Protein AF-A0A212K0A1-F1 (afdb_monomer_lite)

Structure (mmCIF, N/CA/C/O backbone):
data_AF-A0A212K0A1-F1
#
_entry.id   AF-A0A212K0A1-F1
#
loop_
_atom_site.group_PDB
_atom_site.id
_atom_site.type_symbol
_atom_site.label_atom_id
_atom_site.label_alt_id
_atom_site.label_comp_id
_atom_site.label_asym_id
_atom_site.label_entity_id
_atom_site.label_seq_id
_atom_site.pdbx_PDB_ins_code
_atom_site.Cartn_x
_atom_site.Cartn_y
_atom_site.Cartn_z
_atom_site.occupancy
_atom_site.B_iso_or_equiv
_atom_site.auth_seq_id
_atom_site.auth_comp_id
_atom_site.auth_asym_id
_atom_site.auth_atom_id
_atom_site.pdbx_PDB_model_num
ATOM 1 N N . MET A 1 1 ? 12.517 4.934 -12.241 1.00 74.31 1 MET A N 1
ATOM 2 C CA . MET A 1 1 ? 12.924 4.741 -13.660 1.00 74.31 1 MET A CA 1
ATOM 3 C C . MET A 1 1 ? 14.260 5.439 -13.912 1.00 74.31 1 MET A C 1
ATOM 5 O O . MET A 1 1 ? 14.647 6.240 -13.076 1.00 74.31 1 MET A O 1
ATOM 9 N N . CYS A 1 2 ? 14.974 5.136 -15.007 1.00 83.12 2 CYS A N 1
ATOM 10 C CA . CYS A 1 2 ? 16.339 5.645 -15.239 1.00 83.12 2 CYS A CA 1
ATOM 11 C C . CYS A 1 2 ? 16.440 7.054 -15.854 1.00 83.12 2 CYS A C 1
ATOM 13 O O . CYS A 1 2 ? 17.542 7.583 -15.903 1.00 83.12 2 CYS A O 1
ATOM 15 N N . GLY A 1 3 ? 15.339 7.644 -16.334 1.00 83.75 3 GLY A N 1
ATOM 16 C CA . GLY A 1 3 ? 15.313 9.015 -16.876 1.00 83.75 3 GLY A CA 1
ATOM 17 C C . GLY A 1 3 ? 15.913 9.202 -18.278 1.00 83.75 3 GLY A C 1
ATOM 18 O O . GLY A 1 3 ? 15.797 10.287 -18.827 1.00 83.75 3 GLY A O 1
ATOM 19 N N . LYS A 1 4 ? 16.507 8.154 -18.858 1.00 86.44 4 LYS A N 1
ATOM 20 C CA . LYS A 1 4 ? 17.079 8.134 -20.214 1.00 86.44 4 LYS A CA 1
ATOM 21 C C . L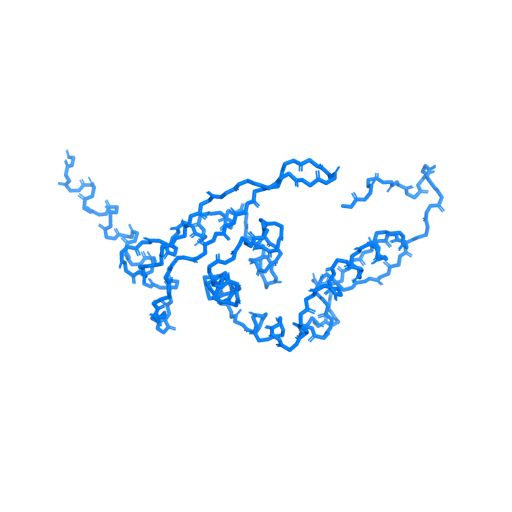YS A 1 4 ? 16.018 8.273 -21.309 1.00 86.44 4 LYS A C 1
ATOM 23 O O . LYS A 1 4 ? 14.913 7.744 -21.151 1.00 86.44 4 LYS A O 1
ATOM 28 N N . THR A 1 5 ? 16.370 8.903 -22.430 1.00 82.88 5 THR A N 1
ATOM 29 C CA . THR A 1 5 ? 15.462 9.148 -23.564 1.00 82.88 5 THR A CA 1
ATOM 30 C C . THR A 1 5 ? 15.892 8.379 -24.814 1.00 82.88 5 THR A C 1
ATOM 32 O O . THR A 1 5 ? 17.065 8.066 -25.002 1.00 82.88 5 THR A O 1
ATOM 35 N N . ILE A 1 6 ? 14.940 8.049 -25.697 1.00 85.75 6 ILE A N 1
ATOM 36 C CA . ILE A 1 6 ? 15.246 7.336 -26.955 1.00 85.75 6 ILE A CA 1
ATOM 37 C C . ILE A 1 6 ? 16.203 8.157 -27.828 1.00 85.75 6 ILE A C 1
ATOM 39 O O . ILE A 1 6 ? 17.104 7.587 -28.441 1.00 85.75 6 ILE A O 1
ATOM 43 N N . ALA A 1 7 ? 15.998 9.476 -27.869 1.00 82.69 7 ALA A N 1
ATOM 44 C CA . ALA A 1 7 ? 16.755 10.390 -28.715 1.00 82.69 7 ALA A CA 1
ATOM 45 C C . ALA A 1 7 ? 18.231 10.486 -28.305 1.00 82.69 7 ALA A C 1
ATOM 47 O O . ALA A 1 7 ? 19.095 10.541 -29.172 1.00 82.69 7 ALA A O 1
ATOM 48 N N . GLU A 1 8 ? 18.514 10.479 -27.003 1.00 77.06 8 GLU A N 1
ATOM 49 C CA . GLU A 1 8 ? 19.861 10.726 -26.475 1.00 77.06 8 GLU A CA 1
ATOM 50 C C . GLU A 1 8 ? 20.635 9.431 -26.215 1.00 77.06 8 GLU A C 1
ATOM 52 O O . GLU A 1 8 ? 21.851 9.388 -26.376 1.00 77.06 8 GLU A O 1
ATOM 57 N N . ASP A 1 9 ? 19.943 8.358 -25.821 1.00 79.50 9 ASP A N 1
ATOM 58 C CA . ASP A 1 9 ? 20.585 7.132 -25.341 1.00 79.50 9 ASP A CA 1
ATOM 59 C C . ASP A 1 9 ? 20.470 5.946 -26.312 1.00 79.50 9 ASP A C 1
ATOM 61 O O . ASP A 1 9 ? 20.899 4.840 -25.972 1.00 79.50 9 ASP A O 1
ATOM 65 N N . HIS A 1 10 ? 19.846 6.134 -27.484 1.00 84.38 10 HIS A N 1
ATOM 66 C CA . HIS A 1 10 ? 19.549 5.074 -28.464 1.00 84.38 10 HIS A CA 1
ATOM 67 C C . HIS A 1 10 ? 18.881 3.831 -27.837 1.00 84.38 10 HIS A C 1
ATOM 69 O O . HIS A 1 10 ? 19.080 2.689 -28.265 1.00 84.38 10 HIS A O 1
ATOM 75 N N . ILE A 1 11 ? 18.089 4.042 -26.781 1.00 86.56 11 ILE A N 1
ATOM 76 C CA . ILE A 1 11 ? 17.467 2.967 -26.006 1.00 86.56 11 ILE A CA 1
ATOM 77 C C . ILE A 1 11 ? 16.292 2.340 -26.754 1.00 86.56 11 ILE A C 1
ATOM 79 O O . ILE A 1 11 ? 15.412 3.024 -27.273 1.00 86.56 11 ILE A O 1
ATOM 83 N N . LYS A 1 12 ? 16.228 1.007 -26.727 1.00 86.56 12 LYS A N 1
ATOM 84 C CA . LYS A 1 12 ? 15.052 0.254 -27.174 1.00 86.56 12 LYS A CA 1
ATOM 85 C C . LYS A 1 12 ? 14.040 0.155 -26.036 1.00 86.56 12 LYS A C 1
ATOM 87 O O . LYS A 1 12 ? 14.387 -0.247 -24.919 1.00 86.56 12 LYS A O 1
ATOM 92 N N . LEU A 1 13 ? 12.794 0.521 -26.328 1.00 91.50 13 LEU A N 1
ATOM 93 C CA . LEU A 1 13 ? 11.668 0.310 -25.426 1.00 91.50 13 LEU A CA 1
ATOM 94 C C . LEU A 1 13 ? 11.040 -1.060 -25.670 1.00 91.50 13 LEU A C 1
ATOM 96 O O . LEU A 1 13 ? 11.033 -1.570 -26.788 1.00 91.50 13 LEU A O 1
ATOM 100 N N . GLN A 1 14 ? 10.486 -1.626 -24.610 1.0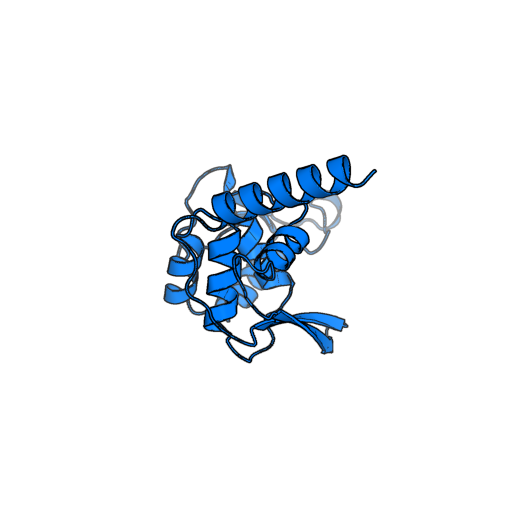0 92.44 14 GLN A N 1
ATOM 101 C CA . GLN A 1 14 ? 9.659 -2.821 -24.645 1.00 92.44 14 GLN A CA 1
ATOM 102 C C . GLN A 1 14 ? 8.381 -2.582 -23.850 1.00 92.44 14 GLN A C 1
ATOM 104 O O . GLN A 1 14 ? 8.345 -1.749 -22.939 1.00 92.44 14 GLN A O 1
ATOM 109 N N . ILE A 1 15 ? 7.343 -3.328 -24.209 1.00 94.06 15 ILE A N 1
ATOM 110 C CA . ILE A 1 15 ? 6.084 -3.352 -23.474 1.00 94.06 15 ILE A CA 1
ATOM 111 C C . ILE A 1 15 ? 6.276 -4.222 -22.232 1.00 94.06 15 ILE A C 1
ATOM 113 O O . ILE A 1 15 ? 6.855 -5.304 -22.313 1.00 94.06 15 ILE A O 1
ATOM 117 N N . ASP A 1 16 ? 5.789 -3.750 -21.092 1.00 94.25 16 ASP A N 1
ATOM 118 C CA . ASP A 1 16 ? 5.839 -4.475 -19.824 1.00 94.25 16 ASP A CA 1
ATOM 119 C C . ASP A 1 16 ? 4.583 -4.189 -18.975 1.00 94.25 16 ASP A C 1
ATOM 121 O O . ASP A 1 16 ? 3.890 -3.190 -19.193 1.00 94.25 16 ASP A O 1
ATOM 125 N N . HIS A 1 17 ? 4.265 -5.064 -18.018 1.00 93.94 17 HIS A N 1
ATOM 126 C CA . HIS A 1 17 ? 3.078 -4.953 -17.159 1.00 93.94 17 HIS A CA 1
ATOM 127 C C . HIS A 1 17 ? 3.408 -4.242 -15.855 1.00 93.94 17 HIS A C 1
ATOM 129 O O . HIS A 1 17 ? 4.129 -4.815 -15.049 1.00 93.94 17 HIS A O 1
ATOM 135 N N . LYS A 1 18 ? 2.869 -3.046 -15.585 1.00 91.12 18 LYS A N 1
ATOM 136 C CA . LYS A 1 18 ? 3.040 -2.277 -14.332 1.00 91.12 18 LYS A CA 1
ATOM 137 C C . LYS A 1 18 ? 2.879 -3.164 -13.094 1.00 91.12 18 LYS A C 1
ATOM 139 O O . LYS A 1 18 ? 3.799 -3.198 -12.280 1.00 91.12 18 LYS A O 1
ATOM 144 N N . ILE A 1 19 ? 1.780 -3.914 -13.020 1.00 92.19 19 ILE A N 1
ATOM 145 C CA . ILE A 1 19 ? 1.542 -4.987 -12.051 1.00 92.19 19 ILE A CA 1
ATOM 146 C C . ILE A 1 19 ? 1.931 -6.322 -12.689 1.00 92.19 19 ILE A C 1
ATOM 148 O O . ILE A 1 19 ? 1.384 -6.656 -13.746 1.00 92.19 19 ILE A O 1
ATOM 152 N N . PRO A 1 20 ? 2.819 -7.103 -12.055 1.00 93.31 20 PRO A N 1
ATOM 153 C CA . PRO A 1 20 ? 3.173 -8.438 -12.519 1.00 93.31 20 PRO A CA 1
ATOM 154 C C . PRO A 1 20 ? 1.951 -9.348 -12.742 1.00 93.31 20 PRO A C 1
ATOM 156 O O . PRO A 1 20 ? 0.985 -9.326 -11.978 1.00 93.31 20 PRO A O 1
ATOM 159 N N . ARG A 1 21 ? 1.988 -10.180 -13.791 1.00 93.25 21 ARG A N 1
ATOM 160 C CA . ARG A 1 21 ? 0.871 -11.084 -14.144 1.00 93.25 21 ARG A CA 1
ATOM 161 C C . ARG A 1 21 ? 0.580 -12.128 -13.064 1.00 93.25 21 ARG A C 1
ATOM 163 O O . ARG A 1 21 ? -0.577 -12.415 -12.786 1.00 93.25 21 ARG A O 1
ATOM 170 N N . ASN A 1 22 ? 1.626 -12.666 -12.444 1.00 92.00 22 ASN A N 1
ATOM 171 C CA . ASN A 1 22 ? 1.543 -13.569 -11.290 1.00 92.00 22 ASN A CA 1
ATOM 172 C C . ASN A 1 22 ? 0.849 -12.914 -10.080 1.00 92.00 22 ASN A C 1
ATOM 174 O O . ASN A 1 22 ? 0.225 -13.611 -9.289 1.00 92.00 22 ASN A O 1
ATOM 178 N N . TRP A 1 23 ? 0.847 -11.583 -9.980 1.00 93.31 23 TRP A N 1
ATOM 179 C CA . TRP A 1 23 ? 0.119 -10.841 -8.942 1.00 93.31 23 TRP A CA 1
ATOM 180 C C . TRP A 1 23 ? -1.288 -10.409 -9.392 1.00 93.31 23 TRP A C 1
ATOM 182 O O . TRP A 1 23 ? -1.882 -9.514 -8.799 1.00 93.31 23 TRP A O 1
ATOM 192 N N . GLY A 1 24 ? -1.816 -11.004 -10.468 1.00 90.94 24 GLY A N 1
ATOM 193 C CA . GLY A 1 24 ? -3.149 -10.702 -10.997 1.00 90.94 24 GLY A CA 1
ATOM 194 C C . GLY A 1 24 ? -3.195 -9.527 -11.980 1.00 90.94 24 GLY A C 1
ATOM 195 O O . GLY A 1 24 ? -4.280 -9.084 -12.352 1.00 90.94 24 GLY A O 1
ATOM 196 N N . GLY A 1 25 ? -2.044 -9.014 -12.427 1.00 90.75 25 GLY A N 1
ATOM 197 C CA . GLY A 1 25 ? -1.985 -7.963 -13.442 1.00 90.75 25 GLY A CA 1
ATOM 198 C C . GLY A 1 25 ? -2.512 -8.428 -14.805 1.00 90.75 25 GLY A C 1
ATOM 199 O O . GLY A 1 25 ? -1.954 -9.338 -15.418 1.00 90.75 25 GLY A O 1
ATOM 200 N N . LEU A 1 26 ? -3.556 -7.769 -15.315 1.00 92.44 26 LEU A N 1
ATOM 201 C CA . LEU A 1 26 ? -4.163 -8.075 -16.616 1.00 92.44 26 LEU A CA 1
ATOM 202 C C . LEU A 1 26 ? -3.363 -7.479 -17.786 1.00 92.44 26 LEU A C 1
ATOM 204 O O . LEU A 1 26 ? -2.649 -6.485 -17.636 1.00 92.44 26 LEU A O 1
ATOM 208 N N . THR A 1 27 ? -3.490 -8.072 -18.976 1.00 94.12 27 THR A N 1
ATOM 209 C CA . THR A 1 27 ? -2.904 -7.534 -20.218 1.00 94.12 27 THR A CA 1
ATOM 210 C C . THR A 1 27 ? -3.852 -6.504 -20.833 1.00 94.12 27 THR A C 1
ATOM 212 O O . THR A 1 27 ? -4.563 -6.784 -21.792 1.00 94.12 27 THR A O 1
ATOM 215 N N . GLU A 1 28 ? -3.868 -5.307 -20.254 1.00 93.81 28 GLU A N 1
ATOM 216 C CA . GLU A 1 28 ? -4.719 -4.183 -20.659 1.00 93.81 28 GLU A CA 1
ATOM 217 C C . GLU A 1 28 ? -3.932 -2.869 -20.665 1.00 93.81 28 GLU A C 1
ATOM 219 O O . GLU A 1 28 ? -2.954 -2.717 -19.933 1.00 93.81 28 GLU A O 1
ATOM 224 N N . LEU A 1 29 ? -4.351 -1.896 -21.480 1.00 91.62 29 LEU A N 1
ATOM 225 C CA . LEU A 1 29 ? -3.587 -0.662 -21.713 1.00 91.62 29 LEU A CA 1
ATOM 226 C C . LEU A 1 29 ? -3.275 0.116 -20.418 1.00 91.62 29 LEU A C 1
ATOM 228 O O . LEU A 1 29 ? -2.194 0.682 -20.279 1.00 91.62 29 LEU A O 1
ATOM 232 N N . SER A 1 30 ? -4.189 0.100 -19.447 1.00 89.81 30 SER A N 1
ATOM 233 C CA . SER A 1 30 ? -4.023 0.667 -18.098 1.00 89.81 30 SER A CA 1
ATOM 234 C C . SER A 1 30 ? -2.857 0.045 -17.328 1.00 89.81 30 SER A C 1
ATOM 236 O O . SER A 1 30 ? -2.130 0.769 -16.640 1.00 89.81 30 SER A O 1
ATOM 238 N N . ASN A 1 31 ? -2.644 -1.264 -17.468 1.00 92.50 31 ASN A N 1
ATOM 239 C CA . ASN A 1 31 ? -1.578 -2.012 -16.807 1.00 92.50 31 ASN A CA 1
ATOM 240 C C . ASN A 1 31 ? -0.313 -2.149 -17.671 1.00 92.50 31 ASN A C 1
ATOM 242 O O . ASN A 1 31 ? 0.709 -2.609 -17.179 1.00 92.50 31 ASN A O 1
ATOM 246 N N . LEU A 1 32 ? -0.326 -1.732 -18.936 1.00 93.94 32 LEU A N 1
ATOM 247 C CA . LEU A 1 32 ? 0.860 -1.755 -19.790 1.00 93.94 32 LEU A CA 1
ATOM 248 C C . LEU A 1 32 ? 1.614 -0.419 -19.752 1.00 93.94 32 LEU A C 1
ATOM 250 O O . LEU A 1 32 ? 1.045 0.660 -19.570 1.00 93.94 32 LEU A O 1
ATOM 254 N N . TRP A 1 33 ? 2.930 -0.490 -19.919 1.00 92.62 33 TRP A N 1
ATOM 255 C CA . TRP A 1 33 ? 3.793 0.670 -20.142 1.00 92.62 33 TRP A CA 1
ATOM 256 C C . TRP A 1 33 ? 4.927 0.335 -21.115 1.00 92.62 33 TRP A C 1
ATOM 258 O O . TRP A 1 33 ? 5.234 -0.833 -21.349 1.00 92.62 33 TRP A O 1
ATOM 268 N N . ALA A 1 34 ? 5.552 1.364 -21.685 1.00 92.62 34 ALA A N 1
ATOM 269 C CA . ALA A 1 34 ? 6.754 1.221 -22.496 1.00 92.62 34 ALA A CA 1
ATOM 270 C C . ALA A 1 34 ? 7.971 1.639 -21.661 1.00 92.62 34 ALA A C 1
ATOM 272 O O . ALA A 1 34 ? 8.069 2.792 -21.241 1.00 92.62 34 ALA A O 1
ATOM 273 N N . ILE A 1 35 ? 8.887 0.707 -21.398 1.00 92.62 35 ILE A N 1
ATOM 274 C CA . ILE A 1 35 ? 10.090 0.947 -20.586 1.00 92.62 35 ILE A CA 1
ATOM 275 C C . ILE A 1 35 ? 11.330 0.353 -21.255 1.00 92.62 35 ILE A C 1
ATOM 277 O O . ILE A 1 35 ? 11.230 -0.562 -22.066 1.00 92.62 35 ILE A O 1
ATOM 281 N N . CYS A 1 36 ? 12.523 0.852 -20.925 1.00 92.62 36 CYS A N 1
ATOM 282 C CA . CYS A 1 36 ? 13.762 0.296 -21.471 1.00 92.62 36 CYS A CA 1
ATOM 283 C C . CYS A 1 36 ? 14.130 -1.052 -20.823 1.00 92.62 36 CYS A C 1
ATOM 285 O O . CYS A 1 36 ? 13.698 -1.372 -19.709 1.00 92.62 36 CYS A O 1
ATOM 287 N N . GLN A 1 37 ? 14.992 -1.825 -21.491 1.00 90.75 37 GLN A N 1
ATOM 288 C CA . GLN A 1 37 ? 15.409 -3.154 -21.026 1.00 90.75 37 GLN A CA 1
ATOM 289 C C . GLN A 1 37 ? 16.003 -3.153 -19.613 1.00 90.75 37 GLN A C 1
ATOM 291 O O . GLN A 1 37 ? 15.640 -3.990 -18.787 1.00 90.75 37 GLN A O 1
ATOM 296 N N . ARG A 1 38 ? 16.851 -2.166 -19.306 1.00 90.38 38 ARG A N 1
ATOM 297 C CA . ARG A 1 38 ? 17.469 -2.011 -17.983 1.00 90.38 38 ARG A CA 1
ATOM 298 C C . ARG A 1 38 ? 16.438 -1.757 -16.883 1.00 90.38 38 ARG A C 1
ATOM 300 O O . ARG A 1 38 ? 16.536 -2.344 -15.811 1.00 90.38 38 ARG A O 1
ATOM 307 N N . CYS A 1 39 ? 15.460 -0.883 -17.132 1.00 90.88 39 CYS A N 1
ATOM 308 C CA . CYS A 1 39 ? 14.406 -0.607 -16.156 1.00 90.88 39 CYS A CA 1
ATOM 309 C C . CYS A 1 39 ? 13.506 -1.819 -15.929 1.00 90.88 39 CYS A C 1
ATOM 311 O O . CYS A 1 39 ? 13.125 -2.061 -14.788 1.00 90.88 39 CYS A O 1
ATOM 313 N N . ASN A 1 40 ? 13.209 -2.589 -16.979 1.00 91.06 40 ASN A N 1
ATOM 314 C CA . ASN A 1 40 ? 12.433 -3.816 -16.826 1.00 91.06 40 ASN A CA 1
ATOM 315 C C . ASN A 1 40 ? 13.184 -4.862 -15.994 1.00 91.06 40 ASN A C 1
ATOM 317 O O . ASN A 1 40 ? 12.622 -5.420 -15.061 1.00 91.06 40 ASN A O 1
ATOM 321 N N . GLY A 1 41 ? 14.477 -5.067 -16.274 1.00 89.69 41 GLY A N 1
ATOM 322 C CA . GLY A 1 41 ? 15.323 -5.964 -15.482 1.00 89.69 41 GLY A CA 1
ATOM 323 C C . GLY A 1 41 ? 15.321 -5.585 -14.002 1.00 89.69 41 GLY A C 1
ATOM 324 O O . GLY A 1 41 ? 14.943 -6.393 -13.165 1.00 89.69 41 GLY A O 1
ATOM 325 N N . GLY A 1 42 ? 15.604 -4.316 -13.687 1.00 89.50 42 GLY A N 1
ATOM 326 C CA . GLY A 1 42 ? 15.603 -3.851 -12.296 1.00 89.50 42 GLY A CA 1
ATOM 327 C C . GLY A 1 42 ? 14.239 -3.950 -11.604 1.00 89.50 42 GLY A C 1
ATOM 328 O O . GLY A 1 42 ? 14.180 -4.182 -10.400 1.00 89.50 42 GLY A O 1
ATOM 329 N N . LYS A 1 43 ? 13.136 -3.803 -12.346 1.00 89.38 43 LYS A N 1
ATOM 330 C CA . LYS A 1 43 ? 11.787 -4.023 -11.817 1.00 89.38 43 LYS A CA 1
ATOM 331 C C . LYS A 1 43 ? 11.529 -5.495 -11.509 1.00 89.38 43 LYS A C 1
ATOM 333 O O . LYS A 1 43 ? 10.994 -5.803 -10.449 1.00 89.38 43 LYS A O 1
ATOM 338 N N . ARG A 1 44 ? 11.900 -6.393 -12.421 1.00 87.81 44 ARG A N 1
ATOM 339 C CA . ARG A 1 44 ? 11.783 -7.838 -12.212 1.00 87.81 44 ARG A CA 1
ATOM 340 C C . ARG A 1 44 ? 12.582 -8.273 -10.987 1.00 87.81 44 ARG A C 1
ATOM 342 O O . ARG A 1 44 ? 12.046 -8.994 -10.157 1.00 87.81 44 ARG A O 1
ATOM 349 N N . ASP A 1 45 ? 13.815 -7.791 -10.855 1.00 89.50 45 ASP A N 1
ATOM 350 C CA . ASP A 1 45 ? 14.686 -8.133 -9.728 1.00 89.50 45 ASP A CA 1
ATOM 351 C C . ASP A 1 45 ? 14.113 -7.610 -8.400 1.00 89.50 45 ASP A C 1
ATOM 353 O O . ASP A 1 45 ? 14.170 -8.307 -7.393 1.00 89.50 45 ASP A O 1
ATOM 357 N N . TYR A 1 46 ? 13.500 -6.417 -8.401 1.00 86.38 46 TYR A N 1
ATOM 358 C CA . TYR A 1 46 ? 12.780 -5.894 -7.237 1.00 86.38 46 TYR A CA 1
ATOM 359 C C . TYR A 1 46 ? 11.577 -6.764 -6.859 1.00 86.38 46 TYR A C 1
ATOM 361 O O . TYR A 1 46 ? 11.390 -7.062 -5.687 1.00 86.38 46 TYR A O 1
ATOM 369 N N . PHE A 1 47 ? 10.759 -7.194 -7.823 1.00 86.75 47 PHE A N 1
ATOM 370 C CA . PHE A 1 47 ? 9.578 -7.998 -7.501 1.00 86.75 47 PHE A CA 1
ATOM 371 C C . PHE A 1 47 ? 9.890 -9.452 -7.147 1.00 86.75 47 PHE A C 1
ATOM 373 O O . PHE A 1 47 ? 9.150 -10.047 -6.371 1.00 86.75 47 PHE A O 1
ATOM 380 N N . ALA A 1 48 ? 11.012 -9.993 -7.625 1.00 87.31 48 ALA A N 1
ATOM 381 C CA . ALA A 1 48 ? 11.475 -11.336 -7.282 1.00 87.31 48 ALA A CA 1
ATOM 382 C C . ALA A 1 48 ? 11.791 -11.520 -5.785 1.00 87.31 48 ALA A C 1
ATOM 384 O O . ALA A 1 48 ? 11.961 -12.650 -5.336 1.00 87.31 48 ALA A O 1
ATOM 385 N N . THR A 1 49 ? 11.878 -10.437 -5.000 1.00 86.44 49 THR A N 1
ATOM 386 C CA . THR A 1 49 ? 12.094 -10.520 -3.548 1.00 86.44 49 THR A CA 1
ATOM 387 C C . THR A 1 49 ? 10.816 -10.760 -2.743 1.00 86.44 49 THR A C 1
ATOM 389 O O . THR A 1 49 ? 10.897 -10.847 -1.519 1.00 86.44 49 THR A O 1
ATOM 392 N N . PHE A 1 50 ? 9.644 -10.822 -3.382 1.00 87.12 50 PHE A N 1
ATOM 393 C CA . PHE A 1 50 ? 8.359 -11.043 -2.714 1.00 87.12 50 PHE A CA 1
ATOM 394 C C . PHE A 1 50 ? 7.751 -12.394 -3.093 1.00 87.12 50 PHE A C 1
ATOM 396 O O . PHE A 1 50 ? 8.017 -12.928 -4.166 1.00 87.12 50 PHE A O 1
ATOM 403 N N . ASP A 1 51 ? 6.904 -12.927 -2.211 1.00 91.19 51 ASP A N 1
ATOM 404 C CA . ASP A 1 51 ? 6.134 -14.138 -2.489 1.00 91.19 51 ASP A CA 1
ATOM 405 C C . ASP A 1 51 ? 4.940 -13.824 -3.403 1.00 91.19 51 ASP A C 1
ATOM 407 O O . ASP A 1 51 ? 4.087 -12.995 -3.076 1.00 91.19 51 ASP A O 1
ATOM 411 N N . ASP A 1 52 ? 4.880 -14.495 -4.552 1.00 92.19 52 ASP A N 1
ATOM 412 C CA . ASP A 1 52 ? 3.857 -14.249 -5.570 1.00 92.19 52 ASP A CA 1
ATOM 413 C C . ASP A 1 52 ? 2.440 -14.570 -5.101 1.00 92.19 52 ASP A C 1
ATOM 415 O O . ASP A 1 52 ? 1.507 -13.852 -5.461 1.00 92.19 52 ASP A O 1
ATOM 419 N N . THR A 1 53 ? 2.270 -15.626 -4.304 1.00 92.81 53 THR A N 1
ATOM 420 C CA . THR A 1 53 ? 0.957 -16.057 -3.806 1.00 92.81 53 THR A CA 1
ATOM 421 C C . THR A 1 53 ? 0.410 -15.003 -2.858 1.00 92.81 53 THR A C 1
ATOM 423 O O . THR A 1 53 ? -0.705 -14.512 -3.026 1.00 92.81 53 THR A O 1
ATOM 426 N N . VAL A 1 54 ? 1.249 -14.574 -1.919 1.00 92.38 54 VAL A N 1
ATOM 427 C CA . VAL A 1 54 ? 0.919 -13.534 -0.946 1.00 92.38 54 VAL A CA 1
ATOM 428 C C . VAL A 1 54 ? 0.598 -12.212 -1.643 1.00 92.38 54 VAL A C 1
ATOM 430 O O . VAL A 1 54 ? -0.380 -11.541 -1.306 1.00 92.38 54 VAL A O 1
ATOM 433 N N . MET A 1 55 ? 1.395 -11.819 -2.637 1.00 93.50 55 MET A N 1
ATOM 434 C CA . MET A 1 55 ? 1.154 -10.570 -3.353 1.00 93.50 55 MET A CA 1
ATOM 435 C C . MET A 1 55 ? -0.082 -10.640 -4.251 1.00 93.50 55 MET A C 1
ATOM 437 O O . MET A 1 55 ? -0.791 -9.642 -4.358 1.00 93.50 55 MET A O 1
ATOM 441 N N . ASN A 1 56 ? -0.398 -11.796 -4.839 1.00 94.62 56 ASN A N 1
ATOM 442 C CA . ASN A 1 56 ? -1.650 -12.010 -5.565 1.00 94.62 56 ASN A CA 1
ATOM 443 C C . ASN A 1 56 ? -2.872 -11.770 -4.662 1.00 94.62 56 ASN A C 1
ATOM 445 O O . ASN A 1 56 ? -3.766 -11.006 -5.031 1.00 94.62 56 ASN A O 1
ATOM 449 N N . GLU A 1 57 ? -2.866 -12.330 -3.449 1.00 94.44 57 GLU A N 1
ATOM 450 C CA . GLU A 1 57 ? -3.929 -12.123 -2.456 1.00 94.44 57 GLU A CA 1
ATOM 451 C C . GLU A 1 57 ? -4.069 -10.647 -2.067 1.00 94.44 57 GLU A C 1
ATOM 453 O O . GLU A 1 57 ? -5.173 -10.100 -2.051 1.00 94.44 57 GLU A O 1
ATOM 458 N N . VAL A 1 58 ? -2.948 -9.961 -1.813 1.00 95.50 58 VAL A N 1
ATOM 459 C CA . VAL A 1 58 ? -2.957 -8.523 -1.514 1.00 95.50 58 VAL A CA 1
ATOM 460 C C . VAL A 1 58 ? -3.548 -7.727 -2.676 1.00 95.50 58 VAL A C 1
ATOM 462 O O . VAL A 1 58 ? -4.369 -6.841 -2.454 1.00 95.50 58 VAL A O 1
ATOM 465 N N . MET A 1 59 ? -3.160 -8.017 -3.917 1.00 94.88 59 MET A N 1
ATOM 466 C CA . MET A 1 59 ? -3.645 -7.275 -5.085 1.00 94.88 59 MET A CA 1
ATOM 467 C C . MET A 1 59 ? -5.128 -7.513 -5.376 1.00 94.88 59 MET A C 1
ATOM 469 O O . MET A 1 59 ? -5.769 -6.654 -5.991 1.00 94.88 59 MET A O 1
ATOM 473 N N . ALA A 1 60 ? -5.697 -8.624 -4.903 1.00 94.62 60 ALA A N 1
ATOM 474 C CA . ALA A 1 60 ? -7.109 -8.935 -5.077 1.00 94.62 60 ALA A CA 1
ATOM 475 C C . ALA A 1 60 ? -8.030 -7.946 -4.341 1.00 94.62 60 ALA A C 1
ATOM 477 O O . ALA A 1 60 ? -9.099 -7.624 -4.867 1.00 94.62 60 ALA A O 1
ATOM 478 N N . TYR A 1 61 ? -7.612 -7.382 -3.199 1.00 94.75 61 TYR A N 1
ATOM 479 C CA . TYR A 1 61 ? -8.432 -6.423 -2.451 1.00 94.75 61 TYR A CA 1
ATOM 480 C C . TYR A 1 61 ? -8.731 -5.151 -3.258 1.00 94.75 61 TYR A C 1
ATOM 482 O O . TYR A 1 61 ? -7.831 -4.479 -3.774 1.00 94.75 61 TYR A O 1
ATOM 490 N N . ASP A 1 62 ? -10.007 -4.763 -3.318 1.00 91.81 62 ASP A N 1
ATOM 491 C CA . ASP A 1 62 ? -10.446 -3.536 -3.993 1.00 91.81 62 ASP A CA 1
ATOM 492 C C . ASP A 1 62 ? -10.095 -2.276 -3.205 1.00 91.81 62 ASP A C 1
ATOM 494 O O . ASP A 1 62 ? -9.659 -1.267 -3.779 1.00 91.81 62 ASP A O 1
ATOM 498 N N . SER A 1 63 ? -10.221 -2.320 -1.877 1.00 94.25 63 SER A N 1
ATOM 499 C CA . SER A 1 63 ? -9.900 -1.173 -1.042 1.00 94.25 63 SER A CA 1
ATOM 500 C C . SER A 1 63 ? -8.394 -0.957 -0.931 1.00 94.25 63 SER A C 1
ATOM 502 O O . SER A 1 63 ? -7.640 -1.846 -0.543 1.00 94.25 63 SER A O 1
ATOM 504 N N . VAL A 1 64 ? -7.958 0.287 -1.149 1.00 96.00 64 VAL A N 1
ATOM 505 C CA . VAL A 1 64 ? -6.592 0.719 -0.812 1.00 96.00 64 VAL A CA 1
ATOM 506 C C . VAL A 1 64 ? -6.259 0.476 0.668 1.00 96.00 64 VAL A C 1
ATOM 508 O O . VAL A 1 64 ? -5.128 0.126 0.989 1.00 96.00 64 VAL A O 1
ATOM 511 N N . HIS A 1 65 ? -7.241 0.618 1.565 1.00 97.38 65 HIS A N 1
ATOM 512 C CA . HIS A 1 65 ? -7.053 0.401 2.999 1.00 97.38 65 HIS A CA 1
ATOM 513 C C . HIS A 1 65 ? -6.765 -1.064 3.308 1.00 97.38 65 HIS A C 1
ATOM 515 O O . HIS A 1 65 ? -5.854 -1.348 4.080 1.00 97.38 65 HIS A O 1
ATOM 521 N N . GLU A 1 66 ? -7.499 -1.978 2.674 1.00 97.50 66 GLU A N 1
ATOM 522 C CA . GLU A 1 66 ? -7.274 -3.415 2.818 1.00 97.50 66 GLU A CA 1
ATOM 523 C C . GLU A 1 66 ? -5.911 -3.805 2.245 1.00 97.50 66 GLU A C 1
ATOM 525 O O . GLU A 1 66 ? -5.119 -4.414 2.958 1.00 97.50 66 GLU A O 1
ATOM 530 N N . ARG A 1 67 ? -5.564 -3.351 1.030 1.00 97.25 67 ARG A N 1
ATOM 531 C CA . ARG A 1 67 ? -4.238 -3.617 0.440 1.00 97.25 67 ARG A CA 1
ATOM 532 C C . ARG A 1 67 ? -3.102 -3.181 1.360 1.00 97.25 67 ARG A C 1
ATOM 534 O O . ARG A 1 67 ? -2.205 -3.970 1.649 1.00 97.25 67 ARG A O 1
ATOM 541 N N . LEU A 1 68 ? -3.151 -1.947 1.863 1.00 97.94 68 LEU A N 1
ATOM 542 C CA . LEU A 1 68 ? -2.136 -1.414 2.775 1.00 97.94 68 LEU A CA 1
ATOM 543 C C . LEU A 1 68 ? -2.083 -2.187 4.101 1.00 97.94 68 LEU A C 1
ATOM 545 O O . LEU A 1 68 ? -0.999 -2.547 4.559 1.00 97.94 68 LEU A O 1
ATOM 549 N N . ALA A 1 69 ? -3.235 -2.455 4.718 1.00 98.12 69 ALA A N 1
ATOM 550 C CA . ALA A 1 69 ? -3.311 -3.147 6.000 1.00 98.12 69 ALA A CA 1
ATOM 551 C C . ALA A 1 69 ? -2.829 -4.602 5.905 1.00 98.12 69 ALA A C 1
ATOM 553 O O . ALA A 1 69 ? -2.053 -5.037 6.753 1.00 98.12 69 ALA A O 1
ATOM 554 N N . HIS A 1 70 ? -3.229 -5.335 4.864 1.00 97.75 70 HIS A N 1
ATOM 555 C CA . HIS A 1 70 ? -2.798 -6.715 4.652 1.00 97.75 70 HIS A CA 1
ATOM 556 C C . HIS A 1 70 ? -1.312 -6.796 4.283 1.00 97.75 70 HIS A C 1
ATOM 558 O O . HIS A 1 70 ? -0.606 -7.622 4.856 1.00 97.75 70 HIS A O 1
ATOM 564 N N . THR A 1 71 ? -0.796 -5.872 3.460 1.00 97.50 71 THR A N 1
ATOM 565 C CA . THR A 1 71 ? 0.656 -5.764 3.192 1.00 97.50 71 THR A CA 1
ATOM 566 C C . THR A 1 71 ? 1.451 -5.598 4.488 1.00 97.50 71 THR A C 1
ATOM 568 O O . THR A 1 71 ? 2.464 -6.262 4.704 1.00 97.50 71 THR A O 1
ATOM 571 N N . LEU A 1 72 ? 0.974 -4.738 5.388 1.00 97.88 72 LEU A N 1
ATOM 572 C CA . LEU A 1 72 ? 1.584 -4.520 6.698 1.00 97.88 72 LEU A CA 1
ATOM 573 C C . LEU A 1 72 ? 1.434 -5.716 7.647 1.00 97.88 72 LEU A C 1
ATOM 575 O O . LEU A 1 72 ? 2.329 -5.963 8.453 1.00 97.88 72 LEU A O 1
ATOM 579 N N . ARG A 1 73 ? 0.322 -6.455 7.567 1.00 97.50 73 ARG A N 1
ATOM 580 C CA . ARG A 1 73 ? 0.075 -7.669 8.360 1.00 97.50 73 ARG A CA 1
ATOM 581 C C . ARG A 1 73 ? 1.052 -8.784 8.009 1.00 97.50 73 ARG A C 1
ATOM 583 O O . ARG A 1 73 ? 1.553 -9.438 8.916 1.00 97.50 73 ARG A O 1
ATOM 590 N N . ILE A 1 74 ? 1.342 -8.971 6.723 1.00 95.00 74 ILE A N 1
ATOM 591 C CA . ILE A 1 74 ? 2.342 -9.941 6.245 1.00 95.00 74 ILE A CA 1
ATOM 592 C C . ILE A 1 74 ? 3.713 -9.658 6.877 1.00 95.00 74 ILE A C 1
ATOM 594 O O . ILE A 1 74 ? 4.435 -10.576 7.248 1.00 95.00 74 ILE A O 1
ATOM 598 N N . HIS A 1 75 ? 4.034 -8.379 7.076 1.00 94.06 75 HIS A N 1
ATOM 599 C CA . HIS A 1 75 ? 5.283 -7.914 7.675 1.00 94.06 75 HIS A CA 1
ATOM 600 C C . HIS A 1 75 ? 5.116 -7.502 9.147 1.00 94.06 75 HIS A C 1
ATOM 602 O O . HIS A 1 75 ? 5.805 -6.590 9.612 1.00 94.06 75 HIS A O 1
ATOM 608 N N . LEU A 1 76 ? 4.193 -8.118 9.896 1.00 96.88 76 LEU A N 1
ATOM 609 C CA . LEU A 1 76 ? 3.917 -7.734 11.283 1.00 96.88 76 LEU A CA 1
ATOM 610 C C . LEU A 1 76 ? 5.208 -7.714 12.122 1.00 96.88 76 LEU A C 1
ATOM 612 O O . LEU A 1 76 ? 5.984 -8.666 12.134 1.00 96.88 76 LEU A O 1
ATOM 616 N N . GLY A 1 77 ? 5.450 -6.598 12.816 1.00 97.38 77 GLY A N 1
ATOM 617 C CA . GLY A 1 77 ? 6.665 -6.381 13.608 1.00 97.38 77 GLY A CA 1
ATOM 618 C C . GLY A 1 77 ? 7.917 -5.995 12.807 1.00 97.38 77 GLY A C 1
ATOM 619 O O . GLY A 1 77 ? 8.864 -5.474 13.399 1.00 97.38 77 GLY A O 1
ATOM 620 N N . SER A 1 78 ? 7.905 -6.145 11.481 1.00 96.25 78 SER A N 1
ATOM 621 C CA . SER A 1 78 ? 9.033 -5.852 10.590 1.00 96.25 78 SER A CA 1
ATOM 622 C C . SER A 1 78 ? 8.874 -4.511 9.849 1.00 96.25 78 SER A C 1
ATOM 624 O O . SER A 1 78 ? 7.757 -4.077 9.553 1.00 96.25 78 SER A O 1
ATOM 626 N N . PRO A 1 79 ? 9.972 -3.794 9.539 1.00 96.38 79 PRO A N 1
ATOM 627 C CA . PRO A 1 79 ? 9.925 -2.601 8.693 1.00 96.38 79 PRO A CA 1
ATOM 628 C C . PRO A 1 79 ? 9.499 -2.928 7.256 1.00 96.38 79 PRO A C 1
ATOM 630 O O . PRO A 1 79 ? 10.196 -3.645 6.546 1.00 96.38 79 PRO A O 1
ATOM 633 N N . THR A 1 80 ? 8.378 -2.355 6.821 1.00 95.69 80 THR A N 1
ATOM 634 C CA . THR A 1 80 ? 7.897 -2.412 5.434 1.00 95.69 80 THR A CA 1
ATOM 635 C C . THR A 1 80 ? 8.346 -1.153 4.684 1.00 95.69 80 THR A C 1
ATOM 637 O O . THR A 1 80 ? 8.056 -0.050 5.163 1.00 95.69 80 THR A O 1
ATOM 640 N N . PRO A 1 81 ? 9.045 -1.267 3.543 1.00 94.56 81 PRO A N 1
ATOM 641 C CA . PRO A 1 81 ? 9.475 -0.118 2.745 1.00 94.56 81 PRO A CA 1
ATOM 642 C C . PRO A 1 81 ? 8.314 0.748 2.243 1.00 94.56 81 PRO A C 1
ATOM 644 O O . PRO A 1 81 ? 7.268 0.233 1.846 1.00 94.56 81 PRO A O 1
ATOM 647 N N . SER A 1 82 ? 8.519 2.067 2.215 1.00 95.38 82 SER A N 1
ATOM 648 C CA . SER A 1 82 ? 7.550 3.025 1.667 1.00 95.38 82 SER A CA 1
ATOM 649 C C . SER A 1 82 ? 7.206 2.735 0.203 1.00 95.38 82 SER A C 1
ATOM 651 O O . SER A 1 82 ? 6.033 2.767 -0.153 1.00 95.38 82 SER A O 1
ATOM 653 N N . ASP A 1 83 ? 8.200 2.389 -0.617 1.00 91.94 83 ASP A N 1
ATOM 654 C CA . ASP A 1 83 ? 8.018 2.129 -2.052 1.00 91.94 83 ASP A CA 1
ATOM 655 C C . ASP A 1 83 ? 7.090 0.931 -2.311 1.00 91.94 83 ASP A C 1
ATOM 657 O O . ASP A 1 83 ? 6.281 0.954 -3.239 1.00 91.94 83 ASP A O 1
ATOM 661 N N . LEU A 1 84 ? 7.141 -0.094 -1.447 1.00 93.44 84 LEU A N 1
ATOM 662 C CA . LEU A 1 84 ? 6.210 -1.222 -1.521 1.00 93.44 84 LEU A CA 1
ATOM 663 C C . LEU A 1 84 ? 4.781 -0.767 -1.204 1.00 93.44 84 LEU A C 1
ATOM 665 O O . LEU A 1 84 ? 3.848 -1.119 -1.923 1.00 93.44 84 LEU A O 1
ATOM 669 N N . LEU A 1 85 ? 4.602 0.031 -0.147 1.00 96.25 85 LEU A N 1
ATOM 670 C CA . LEU A 1 85 ? 3.284 0.538 0.246 1.00 96.25 85 LEU A CA 1
ATOM 671 C C . LEU A 1 85 ? 2.687 1.477 -0.809 1.00 96.25 85 LEU A C 1
ATOM 673 O O . LEU A 1 85 ? 1.489 1.417 -1.082 1.00 96.25 85 LEU A O 1
ATOM 677 N N . GLU A 1 86 ? 3.514 2.307 -1.439 1.00 95.44 86 GLU A N 1
ATOM 678 C CA . GLU A 1 86 ? 3.105 3.134 -2.570 1.00 95.44 86 GLU A CA 1
ATOM 679 C C . GLU A 1 86 ? 2.664 2.272 -3.759 1.00 95.44 86 GLU A C 1
ATOM 681 O O . GLU A 1 86 ? 1.600 2.519 -4.335 1.00 95.44 86 GLU A O 1
ATOM 686 N N . PHE A 1 87 ? 3.441 1.239 -4.099 1.00 93.31 87 PHE A N 1
ATOM 687 C CA . PHE A 1 87 ? 3.117 0.327 -5.191 1.00 93.31 87 PHE A CA 1
ATOM 688 C C . PHE A 1 87 ? 1.765 -0.369 -4.971 1.00 93.31 87 PHE A C 1
ATOM 690 O O . PHE A 1 87 ? 0.878 -0.272 -5.822 1.00 93.31 87 PHE A O 1
ATOM 697 N N . VAL A 1 88 ? 1.558 -1.005 -3.810 1.00 95.25 88 VAL A N 1
ATOM 698 C CA . VAL A 1 88 ? 0.290 -1.699 -3.510 1.00 95.25 88 VAL A CA 1
ATOM 699 C C . VAL A 1 88 ? -0.888 -0.727 -3.421 1.00 95.25 88 VAL A C 1
ATOM 701 O O . VAL A 1 88 ? -2.003 -1.062 -3.828 1.00 95.25 88 VAL A O 1
ATOM 704 N N . ALA A 1 89 ? -0.674 0.501 -2.936 1.00 95.88 89 ALA A N 1
ATOM 705 C CA . ALA A 1 89 ? -1.741 1.490 -2.859 1.00 95.88 89 ALA A CA 1
ATOM 706 C C . ALA A 1 89 ? -2.267 1.860 -4.252 1.00 95.88 89 ALA A C 1
ATOM 708 O O . ALA A 1 89 ? -3.485 1.925 -4.451 1.00 95.88 89 ALA A O 1
ATOM 709 N N . ASN A 1 90 ? -1.348 2.033 -5.206 1.00 92.31 90 ASN A N 1
ATOM 710 C CA . ASN A 1 90 ? -1.618 2.496 -6.565 1.00 92.31 90 ASN A CA 1
ATOM 711 C C . ASN A 1 90 ? -1.992 1.389 -7.562 1.00 92.31 90 ASN A C 1
ATOM 713 O O . ASN A 1 90 ? -2.280 1.704 -8.713 1.00 92.31 90 ASN A O 1
ATOM 717 N N . ALA A 1 91 ? -2.015 0.119 -7.145 1.00 89.38 91 ALA A N 1
ATOM 718 C CA . ALA A 1 91 ? -2.250 -1.015 -8.038 1.00 89.38 91 ALA A CA 1
ATOM 719 C C . ALA A 1 91 ? -3.555 -0.888 -8.856 1.00 89.38 91 ALA A C 1
ATOM 721 O O . ALA A 1 91 ? -3.526 -0.862 -10.080 1.00 89.38 91 ALA A O 1
ATOM 722 N N . LYS A 1 92 ? -4.717 -0.743 -8.205 1.00 86.75 92 LYS A N 1
ATOM 723 C CA . LYS A 1 92 ? -6.005 -0.678 -8.932 1.00 86.75 92 LYS A CA 1
ATOM 724 C C . LYS A 1 92 ? -6.394 0.722 -9.404 1.00 86.75 92 LYS A C 1
ATOM 726 O O . LYS A 1 92 ? -7.099 0.882 -10.393 1.00 86.75 92 LYS A O 1
ATOM 731 N N . SER A 1 93 ? -6.001 1.748 -8.660 1.00 84.12 93 SER A N 1
ATOM 732 C CA . SER A 1 93 ? -6.305 3.142 -8.980 1.00 84.12 93 SER A CA 1
ATOM 733 C C . SER A 1 93 ? -5.216 4.035 -8.422 1.00 84.12 93 SER A C 1
ATOM 735 O O . SER A 1 93 ? -4.679 3.760 -7.350 1.00 84.12 93 SER A O 1
ATOM 737 N N . ARG A 1 94 ? -4.916 5.121 -9.133 1.00 84.94 94 ARG A N 1
ATOM 738 C CA . ARG A 1 94 ? -3.958 6.121 -8.669 1.00 84.94 94 ARG A CA 1
ATOM 739 C C . ARG A 1 94 ? -4.456 6.768 -7.372 1.00 84.94 94 ARG A C 1
ATOM 741 O O . ARG A 1 94 ? -5.593 7.227 -7.298 1.00 84.94 94 ARG A O 1
ATOM 748 N N . GLN A 1 95 ? -3.596 6.796 -6.361 1.00 88.00 95 GLN A N 1
ATOM 749 C CA . GLN A 1 95 ? -3.838 7.363 -5.038 1.00 88.00 95 GLN A CA 1
ATOM 750 C C . GLN A 1 95 ? -2.798 8.455 -4.775 1.00 88.00 95 GLN A C 1
ATOM 752 O O . GLN A 1 95 ? -1.750 8.186 -4.188 1.00 88.00 95 GLN A O 1
ATOM 757 N N . ASP A 1 96 ? -3.094 9.692 -5.187 1.00 81.1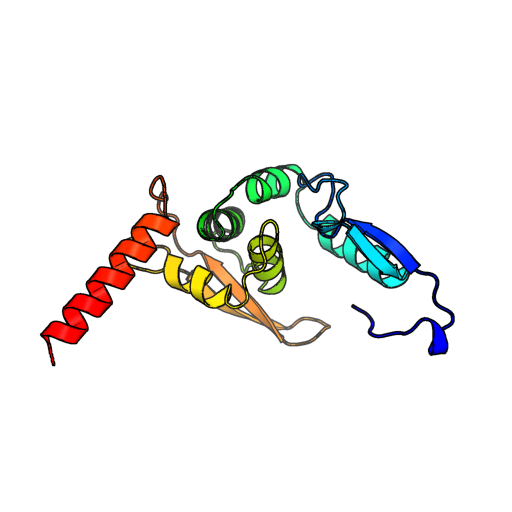2 96 ASP A N 1
ATOM 758 C CA . ASP A 1 96 ? -2.154 10.820 -5.042 1.00 81.12 96 ASP A CA 1
ATOM 759 C C . ASP A 1 96 ? -1.748 11.083 -3.577 1.00 81.12 96 ASP A C 1
ATOM 761 O O . ASP A 1 96 ? -0.652 11.567 -3.316 1.00 81.12 96 ASP A O 1
ATOM 765 N N . ASP A 1 97 ? -2.594 10.707 -2.608 1.00 90.75 97 ASP A N 1
ATOM 766 C CA . ASP A 1 97 ? -2.296 10.791 -1.171 1.00 90.75 97 ASP A CA 1
ATOM 767 C C . ASP A 1 97 ? -2.452 9.428 -0.473 1.00 90.75 97 ASP A C 1
ATOM 769 O O . ASP A 1 97 ? -3.262 9.235 0.442 1.00 90.75 97 ASP A O 1
ATOM 773 N N . TRP A 1 98 ? -1.677 8.437 -0.920 1.00 95.00 98 TRP A N 1
ATOM 774 C CA . TRP A 1 98 ? -1.632 7.120 -0.273 1.00 95.00 98 TRP A CA 1
ATOM 775 C C . TRP A 1 98 ? -1.151 7.202 1.188 1.00 95.00 98 TRP A C 1
ATOM 777 O O . TRP A 1 98 ? -1.605 6.432 2.039 1.00 95.00 98 TRP A O 1
ATOM 787 N N . HIS A 1 99 ? -0.305 8.185 1.514 1.00 96.31 99 HIS A N 1
ATOM 788 C CA . HIS A 1 99 ? 0.133 8.460 2.881 1.00 96.31 99 HIS A CA 1
ATOM 789 C C . HIS A 1 99 ? -1.051 8.786 3.800 1.00 96.31 99 HIS A C 1
ATOM 791 O O . HIS A 1 99 ? -1.086 8.322 4.943 1.00 96.31 99 HIS A O 1
ATOM 797 N N . LYS A 1 100 ? -2.050 9.547 3.330 1.00 96.19 100 LYS A N 1
ATOM 798 C CA . LYS A 1 100 ? -3.294 9.760 4.081 1.00 96.19 100 LYS A CA 1
ATOM 799 C C . LYS A 1 100 ? -4.039 8.454 4.307 1.00 96.19 100 LYS A C 1
ATOM 801 O O . LYS A 1 100 ? -4.403 8.204 5.451 1.00 96.19 100 LYS A O 1
ATOM 806 N N . ARG A 1 101 ? -4.202 7.611 3.283 1.00 97.06 101 ARG A N 1
ATOM 807 C CA . ARG A 1 101 ? -4.865 6.294 3.416 1.00 97.06 101 ARG A CA 1
ATOM 808 C C . ARG A 1 101 ? -4.186 5.426 4.470 1.00 97.06 101 ARG A C 1
ATOM 810 O O . ARG A 1 101 ? -4.846 4.838 5.321 1.00 97.06 101 ARG A O 1
ATOM 817 N N . LEU A 1 102 ? -2.856 5.442 4.503 1.00 97.94 102 LEU A N 1
ATOM 818 C CA . LEU A 1 102 ? -2.085 4.772 5.544 1.00 97.94 102 LEU A CA 1
ATOM 819 C C . LEU A 1 102 ? -2.301 5.383 6.943 1.00 97.94 102 LEU A C 1
ATOM 821 O O . LEU A 1 102 ? -2.373 4.655 7.933 1.00 97.94 102 LEU A O 1
ATOM 825 N N . ARG A 1 103 ? -2.400 6.714 7.063 1.00 97.75 103 ARG A N 1
ATOM 826 C CA . ARG A 1 103 ? -2.704 7.384 8.344 1.00 97.75 103 ARG A CA 1
ATOM 827 C C . ARG A 1 103 ? -4.121 7.082 8.834 1.00 97.75 103 ARG A C 1
ATOM 829 O O . ARG A 1 103 ? -4.310 6.937 10.037 1.00 97.75 103 ARG A O 1
ATOM 836 N N . GLU A 1 104 ? -5.091 6.988 7.931 1.00 97.81 104 GLU A N 1
ATOM 837 C CA . GLU A 1 104 ? -6.498 6.692 8.237 1.00 97.81 104 GLU A CA 1
ATOM 838 C C . GLU A 1 104 ? -6.668 5.310 8.888 1.00 97.81 104 GLU A C 1
ATOM 840 O O . GLU A 1 104 ? -7.496 5.156 9.783 1.00 97.81 104 GLU A O 1
ATOM 845 N N . LEU A 1 105 ? -5.812 4.336 8.557 1.00 98.25 105 LEU A N 1
ATOM 846 C CA . LEU A 1 105 ? -5.774 3.031 9.235 1.00 98.25 105 LEU A CA 1
ATOM 847 C C . LEU A 1 105 ? -5.475 3.122 10.743 1.00 98.25 105 LEU A C 1
ATOM 849 O O . LEU A 1 105 ? -5.773 2.195 11.493 1.00 98.25 105 LEU A O 1
ATOM 853 N N . ARG A 1 106 ? -4.902 4.240 11.203 1.00 98.25 106 ARG A N 1
ATOM 854 C CA . ARG A 1 106 ? -4.632 4.496 12.626 1.00 98.25 106 ARG A CA 1
ATOM 855 C C . ARG A 1 106 ? -5.815 5.116 13.361 1.00 98.25 106 ARG A C 1
ATOM 857 O O . ARG A 1 106 ? -5.726 5.347 14.564 1.00 98.25 106 ARG A O 1
ATOM 864 N N . TYR A 1 107 ? -6.895 5.461 12.659 1.00 98.06 107 TYR A N 1
ATOM 865 C CA . TYR A 1 107 ? -8.065 6.060 13.293 1.00 98.06 107 TYR A CA 1
ATOM 866 C C . TYR A 1 107 ?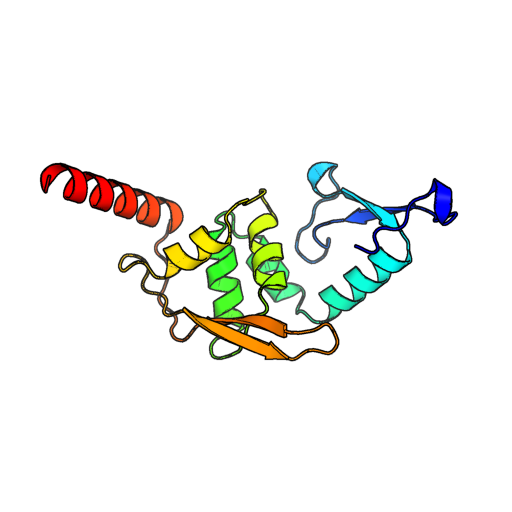 -8.678 5.099 14.312 1.00 98.06 107 TYR A C 1
ATOM 868 O O . TYR A 1 107 ? -8.633 3.893 14.085 1.00 98.06 107 TYR A O 1
ATOM 876 N N . PRO A 1 108 ? -9.298 5.595 15.400 1.00 96.81 108 PRO A N 1
ATOM 877 C CA . PRO A 1 108 ? -9.871 4.736 16.440 1.00 96.81 108 PRO A CA 1
ATOM 878 C C . PRO A 1 108 ? -10.901 3.724 15.925 1.00 96.81 108 PRO A C 1
ATOM 880 O O . PRO A 1 108 ? -11.034 2.651 16.494 1.00 96.81 108 PRO A O 1
ATOM 883 N N . VAL A 1 109 ? -11.599 4.054 14.834 1.00 97.06 109 VAL A N 1
ATOM 884 C CA . VAL A 1 109 ? -12.578 3.166 14.184 1.00 97.06 109 VAL A CA 1
ATOM 885 C C . VAL A 1 109 ? -11.949 1.988 13.427 1.00 97.06 109 VAL A C 1
ATOM 887 O O . VAL A 1 109 ? -12.670 1.081 13.030 1.00 97.06 109 VAL A O 1
ATOM 890 N N . ILE A 1 110 ? -10.627 2.006 13.219 1.00 98.12 110 ILE A N 1
ATOM 891 C CA . ILE A 1 110 ? -9.843 0.901 12.647 1.00 98.12 110 ILE A CA 1
ATOM 892 C C . ILE A 1 110 ? -8.871 0.337 13.697 1.00 98.12 110 ILE A C 1
ATOM 894 O O . ILE A 1 110 ? -8.873 -0.856 13.971 1.00 98.12 110 ILE A O 1
ATOM 898 N N . GLY A 1 111 ? -8.048 1.192 14.312 1.00 98.00 111 GLY A N 1
ATOM 899 C CA . GLY A 1 111 ? -7.247 0.851 15.490 1.00 98.00 111 GLY A CA 1
ATOM 900 C C . GLY A 1 111 ? -5.866 0.238 15.224 1.00 98.00 111 GLY A C 1
ATOM 901 O O . GLY A 1 111 ? -5.246 -0.277 16.161 1.00 98.00 111 GLY A O 1
ATOM 902 N N . LEU A 1 112 ? -5.341 0.301 13.993 1.00 98.56 112 LEU A N 1
ATOM 903 C CA . LEU A 1 112 ? -3.980 -0.174 13.722 1.00 98.56 112 LEU A CA 1
ATOM 904 C C . LEU A 1 112 ? -2.930 0.795 14.286 1.00 98.56 112 LEU A C 1
ATOM 906 O O . LEU A 1 112 ? -2.958 2.005 14.059 1.00 98.56 112 LEU A O 1
ATOM 910 N N . LYS A 1 113 ? -1.930 0.257 14.978 1.00 98.56 113 LYS A N 1
ATOM 911 C CA . LYS A 1 113 ? -0.761 0.983 15.481 1.00 98.56 113 LYS A CA 1
ATOM 912 C C . LYS A 1 113 ? 0.372 0.778 14.495 1.00 98.56 113 LYS A C 1
ATOM 914 O O . LYS A 1 113 ? 0.958 -0.297 14.405 1.00 98.56 113 LYS A O 1
ATOM 919 N N . ILE A 1 114 ? 0.686 1.834 13.757 1.00 98.56 114 ILE A N 1
ATOM 920 C CA . ILE A 1 114 ? 1.722 1.820 12.726 1.00 98.56 114 ILE A CA 1
ATOM 921 C C . ILE A 1 114 ? 2.778 2.852 13.118 1.00 98.56 114 ILE A C 1
ATOM 923 O O . ILE A 1 114 ? 2.475 4.042 13.224 1.00 98.56 114 ILE A O 1
ATOM 927 N N . SER A 1 115 ? 4.015 2.412 13.335 1.00 98.00 115 SER A N 1
ATOM 928 C CA . SER A 1 115 ? 5.153 3.303 13.587 1.00 98.00 115 SER A CA 1
ATOM 929 C C . SER A 1 115 ? 5.892 3.614 12.292 1.00 98.00 115 SER A C 1
ATOM 931 O O . SER A 1 115 ? 5.931 2.776 11.394 1.00 98.00 115 SER A O 1
ATOM 933 N N . VAL A 1 116 ? 6.505 4.792 12.216 1.00 98.00 116 VAL A N 1
ATOM 934 C CA . VAL A 1 116 ? 7.371 5.192 11.098 1.00 98.00 116 VAL A CA 1
ATOM 935 C C . VAL A 1 116 ? 8.825 5.030 11.526 1.00 98.00 116 VAL A C 1
ATOM 937 O O . VAL A 1 116 ? 9.172 5.377 12.654 1.00 98.00 116 VAL A O 1
ATOM 940 N N . GLY A 1 117 ? 9.660 4.507 10.639 1.00 96.81 117 GLY A N 1
ATOM 941 C CA . GLY A 1 117 ? 11.095 4.353 10.829 1.00 96.81 117 GLY A CA 1
ATOM 942 C C . GLY A 1 117 ? 11.874 4.833 9.611 1.00 96.81 117 GLY A C 1
ATOM 943 O O . GLY A 1 117 ? 11.306 5.165 8.570 1.00 96.81 117 GLY A O 1
ATOM 944 N N . LYS A 1 118 ? 13.199 4.857 9.741 1.00 95.88 118 LYS A N 1
ATOM 945 C CA . LYS A 1 118 ? 14.123 5.133 8.640 1.00 95.88 118 LYS A CA 1
ATOM 946 C C . LYS A 1 118 ? 15.185 4.041 8.592 1.00 95.88 118 LYS A C 1
ATOM 948 O O . LYS A 1 118 ? 15.669 3.620 9.640 1.00 95.88 118 LYS A O 1
ATOM 953 N N . LYS A 1 119 ? 15.542 3.593 7.393 1.00 92.56 119 LYS A N 1
ATOM 954 C CA . LYS A 1 119 ? 16.562 2.572 7.147 1.00 92.56 119 LYS A CA 1
ATOM 955 C C . LYS A 1 119 ? 17.596 3.131 6.179 1.00 92.56 119 LYS A C 1
ATOM 957 O O . LYS A 1 119 ? 17.247 3.615 5.108 1.00 92.56 119 LYS A O 1
ATOM 962 N N . LYS A 1 120 ? 18.878 3.067 6.542 1.00 92.19 120 LYS A N 1
ATOM 963 C CA . LYS A 1 120 ? 19.958 3.415 5.614 1.00 92.19 120 LYS A CA 1
ATOM 964 C C . LYS A 1 120 ? 20.130 2.271 4.614 1.00 92.19 120 LYS A C 1
ATOM 966 O O . LYS A 1 120 ? 20.269 1.118 5.012 1.00 92.19 120 LYS A O 1
ATOM 971 N N . THR A 1 121 ? 20.113 2.601 3.333 1.00 88.00 121 THR A N 1
ATOM 972 C CA . THR A 1 121 ? 20.343 1.691 2.207 1.00 88.00 121 THR A CA 1
ATOM 973 C C . THR A 1 121 ? 21.502 2.221 1.365 1.00 88.00 121 THR A C 1
ATOM 975 O O . THR A 1 121 ? 21.941 3.359 1.547 1.00 88.00 121 THR A O 1
ATOM 978 N N . GLU A 1 122 ? 21.977 1.427 0.407 1.00 84.31 122 GLU A N 1
ATOM 979 C CA . GLU A 1 122 ? 22.977 1.870 -0.576 1.00 84.31 122 GLU A CA 1
ATOM 980 C C . GLU A 1 122 ? 22.497 3.069 -1.410 1.00 84.31 122 GLU A C 1
ATOM 982 O O . GLU A 1 122 ? 23.299 3.889 -1.846 1.00 84.31 122 GLU A O 1
ATOM 987 N N . ARG A 1 123 ? 21.177 3.205 -1.595 1.00 81.12 123 ARG A N 1
ATOM 988 C CA . ARG A 1 123 ? 20.542 4.285 -2.368 1.00 81.12 123 ARG A CA 1
ATOM 989 C C . ARG A 1 123 ? 20.227 5.529 -1.533 1.00 81.12 123 ARG A C 1
ATOM 991 O O . ARG A 1 123 ? 19.711 6.503 -2.071 1.00 81.12 123 ARG A O 1
ATOM 998 N N . GLY A 1 124 ? 20.519 5.506 -0.231 1.00 89.00 124 GLY A N 1
ATOM 999 C CA . GLY A 1 124 ? 20.218 6.588 0.703 1.00 89.00 124 GLY A CA 1
ATOM 1000 C C . GLY A 1 124 ? 19.290 6.160 1.838 1.00 89.00 124 GLY A C 1
ATOM 1001 O O . GLY A 1 124 ? 19.212 4.986 2.199 1.00 89.00 124 GLY A O 1
ATOM 1002 N N . MET A 1 125 ? 18.615 7.128 2.452 1.00 92.88 125 MET A N 1
ATOM 1003 C CA . MET A 1 125 ? 17.712 6.876 3.575 1.00 92.88 125 MET A CA 1
ATOM 1004 C C . MET A 1 125 ? 16.310 6.519 3.069 1.00 92.88 125 MET A C 1
ATOM 1006 O O . MET A 1 125 ? 15.655 7.340 2.436 1.00 92.88 125 MET A O 1
ATOM 1010 N N . GLU A 1 126 ? 15.836 5.323 3.395 1.00 93.06 126 GLU A N 1
ATOM 1011 C CA . GLU A 1 126 ? 14.500 4.832 3.062 1.00 93.06 126 GLU A CA 1
ATOM 1012 C C . GLU A 1 126 ? 13.553 5.011 4.255 1.00 93.06 126 GLU A C 1
ATOM 1014 O O . GLU A 1 126 ? 13.905 4.705 5.398 1.00 93.06 126 GLU A O 1
ATOM 1019 N N . THR A 1 127 ? 12.337 5.497 4.004 1.00 96.62 127 THR A N 1
ATOM 1020 C CA . THR A 1 127 ? 11.279 5.523 5.024 1.00 96.62 127 THR A CA 1
ATOM 1021 C C . THR A 1 127 ? 10.605 4.158 5.089 1.00 96.62 127 THR A C 1
ATOM 1023 O O . THR A 1 127 ? 10.291 3.558 4.064 1.00 96.62 127 THR A O 1
ATOM 1026 N N . THR A 1 128 ? 10.354 3.672 6.300 1.00 97.50 128 THR A N 1
ATOM 1027 C CA . THR A 1 128 ? 9.696 2.385 6.540 1.00 97.50 128 THR A CA 1
ATOM 1028 C C . THR A 1 128 ? 8.517 2.544 7.490 1.00 97.50 128 THR A C 1
ATOM 1030 O O . THR A 1 128 ? 8.460 3.475 8.298 1.00 97.50 128 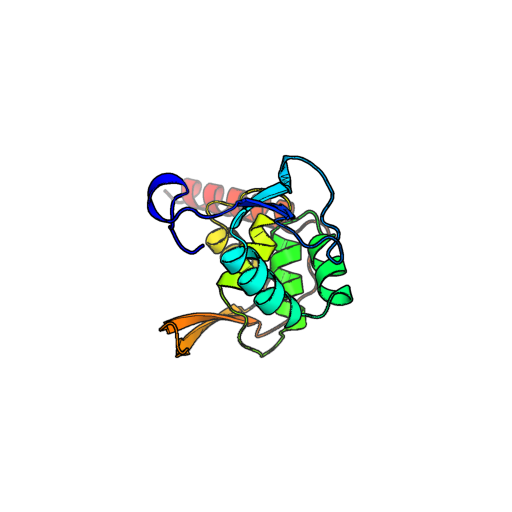THR A O 1
ATOM 1033 N N . TYR A 1 129 ? 7.574 1.614 7.411 1.00 98.44 129 TYR A N 1
ATOM 1034 C CA . TYR A 1 129 ? 6.411 1.547 8.283 1.00 98.44 129 TYR A CA 1
ATOM 1035 C C . TYR A 1 129 ? 6.336 0.168 8.923 1.00 98.44 129 TYR A C 1
ATOM 1037 O O . TYR A 1 129 ? 6.494 -0.845 8.252 1.00 98.44 129 TYR A O 1
ATOM 1045 N N . THR A 1 130 ? 6.087 0.123 10.228 1.00 98.56 130 THR A N 1
ATOM 1046 C CA . THR A 1 130 ? 5.996 -1.134 10.977 1.00 98.56 130 THR A CA 1
ATOM 1047 C C . THR A 1 130 ? 4.657 -1.209 11.674 1.00 98.56 130 THR A C 1
ATOM 1049 O O . THR A 1 130 ? 4.327 -0.339 12.488 1.00 98.56 130 THR A O 1
ATOM 1052 N N . LEU A 1 131 ? 3.906 -2.265 11.379 1.00 98.69 131 LEU A N 1
ATOM 1053 C CA . LEU A 1 131 ? 2.694 -2.597 12.108 1.00 98.69 131 LEU A CA 1
ATOM 1054 C C . LEU A 1 131 ? 3.060 -3.193 13.469 1.00 98.69 131 LEU A C 1
ATOM 1056 O O . LEU A 1 131 ? 3.880 -4.107 13.557 1.00 98.69 131 LEU A O 1
ATOM 1060 N N . ARG A 1 132 ? 2.471 -2.647 14.533 1.00 98.38 132 ARG A N 1
ATOM 1061 C CA . ARG A 1 132 ? 2.732 -3.034 15.928 1.00 98.38 132 ARG A CA 1
ATOM 1062 C C . ARG A 1 132 ? 1.613 -3.871 16.534 1.00 98.38 132 ARG A C 1
ATOM 1064 O O . ARG A 1 132 ? 1.851 -4.564 17.514 1.00 98.38 132 ARG A O 1
ATOM 1071 N N . ASN A 1 133 ? 0.413 -3.814 15.969 1.00 98.44 133 ASN A N 1
ATOM 1072 C CA . ASN A 1 133 ? -0.696 -4.697 16.307 1.00 98.44 133 ASN A CA 1
ATOM 1073 C C . ASN A 1 133 ? -1.553 -4.954 15.070 1.00 98.44 133 ASN A C 1
ATOM 1075 O O . ASN A 1 133 ? -1.671 -4.096 14.197 1.00 98.44 133 ASN A O 1
ATOM 1079 N N . TRP A 1 134 ? -2.197 -6.114 15.050 1.00 98.12 134 TRP A N 1
ATOM 1080 C CA . TRP A 1 134 ? -3.291 -6.396 14.136 1.00 98.12 134 TRP A CA 1
ATOM 1081 C C . TRP A 1 134 ? -4.628 -6.232 14.864 1.00 98.12 134 TRP A C 1
ATOM 1083 O O . TRP A 1 134 ? -4.739 -6.565 16.044 1.00 98.12 134 TRP A O 1
ATOM 1093 N N . VAL A 1 135 ? -5.618 -5.702 14.153 1.00 97.12 135 VAL A N 1
ATOM 1094 C CA . VAL A 1 135 ? -7.034 -5.690 14.530 1.00 97.12 135 VAL A CA 1
ATOM 1095 C C . VAL A 1 135 ? -7.795 -6.097 13.278 1.00 97.12 135 VAL A C 1
ATOM 1097 O O . VAL A 1 135 ? -7.448 -5.632 12.189 1.00 97.12 135 VAL A O 1
ATOM 1100 N N . ASP A 1 136 ? -8.797 -6.961 13.420 1.00 96.50 136 ASP A N 1
ATOM 1101 C CA . ASP A 1 136 ? -9.611 -7.357 12.278 1.00 96.50 136 ASP A CA 1
ATOM 1102 C C . ASP A 1 136 ? -10.338 -6.147 11.701 1.00 96.50 136 ASP A C 1
ATOM 1104 O O . ASP A 1 136 ? -10.957 -5.348 12.410 1.00 96.50 136 ASP A O 1
ATOM 1108 N N . LEU A 1 137 ? -10.207 -5.994 10.387 1.00 96.44 137 LEU A N 1
ATOM 1109 C CA . LEU A 1 137 ? -10.797 -4.875 9.682 1.00 96.44 137 LEU A CA 1
ATOM 1110 C C . LEU A 1 137 ? -12.321 -5.045 9.623 1.00 96.44 137 LEU A C 1
ATOM 1112 O O . LEU A 1 137 ? -12.813 -6.161 9.441 1.00 96.44 137 LEU A O 1
ATOM 1116 N N . PRO A 1 138 ? -13.093 -3.949 9.720 1.00 95.81 138 PRO A N 1
ATOM 1117 C CA . PRO A 1 138 ? -14.519 -4.010 9.432 1.00 95.81 138 PRO A CA 1
ATOM 1118 C C . PRO A 1 138 ? -14.734 -4.420 7.969 1.00 95.81 138 PRO A C 1
ATOM 1120 O O . PRO A 1 138 ? -13.880 -4.173 7.122 1.00 95.81 138 PRO A O 1
ATOM 1123 N N . SER A 1 139 ? -15.913 -4.951 7.645 1.00 93.81 139 SER A N 1
ATOM 1124 C CA . SER A 1 139 ? -16.243 -5.421 6.287 1.00 93.81 139 SER A CA 1
ATOM 1125 C C . SER A 1 139 ? -16.082 -4.366 5.186 1.00 93.81 139 SER A C 1
ATOM 1127 O O . SER A 1 139 ? -15.905 -4.706 4.022 1.00 93.81 139 SER A O 1
ATOM 1129 N N . ASN A 1 140 ? -16.151 -3.075 5.529 1.00 95.44 140 ASN A N 1
ATOM 1130 C CA . ASN A 1 140 ? -15.828 -1.986 4.612 1.00 95.44 140 ASN A CA 1
ATOM 1131 C C . ASN A 1 140 ? -15.056 -0.869 5.337 1.00 95.44 140 ASN A C 1
ATOM 1133 O O . ASN A 1 140 ? -15.656 0.122 5.778 1.00 95.44 140 ASN A O 1
ATOM 1137 N N . PRO A 1 141 ? -13.718 -0.977 5.435 1.00 95.56 141 PRO A N 1
ATOM 1138 C CA . PRO A 1 141 ? -12.891 -0.011 6.160 1.00 95.56 141 PRO A CA 1
ATOM 1139 C C . PRO A 1 141 ? -13.000 1.394 5.582 1.00 95.56 141 PRO A C 1
ATOM 1141 O O . PRO A 1 141 ? -13.050 2.379 6.312 1.00 95.56 141 PRO A O 1
ATOM 1144 N N . THR A 1 142 ? -13.115 1.495 4.257 1.00 95.00 142 THR A N 1
ATOM 1145 C CA . THR A 1 142 ? -13.203 2.788 3.568 1.00 95.00 142 THR A CA 1
ATOM 1146 C C . THR A 1 142 ? -14.478 3.537 3.941 1.00 95.00 142 THR A C 1
ATOM 1148 O O . THR A 1 142 ? -14.433 4.746 4.170 1.00 95.00 142 THR A O 1
ATOM 1151 N N . LYS A 1 143 ? -15.618 2.842 4.018 1.00 96.75 143 LYS A N 1
ATOM 1152 C CA . LYS A 1 143 ? -16.891 3.446 4.425 1.00 96.75 143 LYS A CA 1
ATOM 1153 C C . LYS A 1 143 ? -16.836 3.922 5.877 1.00 96.75 143 LYS A C 1
ATOM 1155 O O . LYS A 1 143 ? -17.175 5.075 6.134 1.00 96.75 143 LYS A O 1
ATOM 1160 N N . VAL A 1 144 ? -16.337 3.079 6.780 1.00 97.31 144 VAL A N 1
ATOM 1161 C CA . VAL A 1 144 ? -16.205 3.399 8.211 1.00 97.31 144 VAL A CA 1
ATOM 1162 C C . VAL A 1 144 ? -15.290 4.610 8.430 1.00 97.31 144 VAL A C 1
ATOM 1164 O O . VAL A 1 144 ? -15.643 5.532 9.164 1.00 97.31 144 VAL A O 1
ATOM 1167 N N . ILE A 1 145 ? -14.148 4.672 7.736 1.00 97.12 145 ILE A N 1
ATOM 1168 C CA . ILE A 1 145 ? -13.234 5.825 7.776 1.00 97.12 145 ILE A CA 1
ATOM 1169 C C . ILE A 1 145 ? -13.936 7.099 7.289 1.00 97.12 145 ILE A C 1
ATOM 1171 O O . ILE A 1 145 ? -13.849 8.136 7.945 1.00 97.12 145 ILE A O 1
ATOM 1175 N N . ARG A 1 146 ? -14.667 7.036 6.168 1.00 96.25 146 ARG A N 1
ATOM 1176 C CA . ARG A 1 146 ? -15.411 8.191 5.631 1.00 96.25 146 ARG A CA 1
ATOM 1177 C C . ARG A 1 146 ? -16.494 8.679 6.593 1.00 96.25 146 ARG A C 1
ATOM 1179 O O . ARG A 1 146 ? -16.692 9.883 6.731 1.00 96.25 146 ARG A O 1
ATOM 1186 N N . GLU A 1 147 ? -17.213 7.770 7.242 1.00 96.94 147 GLU A N 1
ATOM 1187 C CA . GLU A 1 147 ? -18.204 8.096 8.275 1.00 96.94 147 GLU A CA 1
ATOM 1188 C C . GLU A 1 147 ? -17.554 8.801 9.465 1.00 96.94 147 GLU A C 1
ATOM 1190 O O . GLU A 1 147 ? -17.984 9.893 9.837 1.00 96.94 147 GLU A O 1
ATOM 1195 N N . PHE A 1 148 ? -16.446 8.258 9.962 1.00 96.69 148 PHE A N 1
ATOM 1196 C CA . PHE A 1 148 ? -15.670 8.871 11.032 1.00 96.69 148 PHE A CA 1
ATOM 1197 C C . PHE A 1 148 ? -15.158 10.275 10.675 1.00 96.69 148 PHE A C 1
ATOM 1199 O O . PHE A 1 148 ? -15.253 11.194 11.492 1.00 96.69 148 PHE A O 1
ATOM 1206 N N . GLU A 1 149 ? -14.640 10.480 9.458 1.00 95.00 149 GLU A N 1
ATOM 1207 C CA . GLU A 1 149 ? -14.194 11.804 9.009 1.00 95.00 149 GLU A CA 1
ATOM 1208 C C . GLU A 1 149 ? -15.353 12.810 8.956 1.00 95.00 149 GLU A C 1
ATOM 1210 O O . GLU A 1 149 ? -15.203 13.934 9.446 1.00 95.00 149 GLU A O 1
ATOM 1215 N N . ARG A 1 150 ? -16.520 12.411 8.427 1.00 94.62 150 ARG A N 1
ATOM 1216 C CA . ARG A 1 150 ? -17.722 13.265 8.387 1.00 94.62 150 ARG A CA 1
ATOM 1217 C C . ARG A 1 150 ? -18.161 13.685 9.786 1.00 94.62 150 ARG A C 1
ATOM 1219 O O . ARG A 1 150 ? -18.412 14.869 10.020 1.00 94.62 150 ARG A O 1
ATOM 1226 N N . ASP A 1 151 ? -18.198 12.747 10.726 1.00 93.81 151 ASP A N 1
ATOM 1227 C CA . ASP A 1 151 ? -18.578 13.029 12.109 1.00 93.81 151 ASP A CA 1
ATOM 1228 C C . ASP A 1 151 ? -17.570 13.938 12.812 1.00 93.81 151 ASP A C 1
ATOM 1230 O O . ASP A 1 151 ? -17.963 14.849 13.548 1.00 93.81 151 ASP A O 1
ATOM 1234 N N . ARG A 1 152 ? -16.270 13.747 12.556 1.00 92.19 152 ARG A N 1
ATOM 1235 C CA . ARG A 1 152 ? -15.210 14.603 13.102 1.00 92.19 152 ARG A CA 1
ATOM 1236 C C . ARG A 1 152 ? -15.359 16.047 12.624 1.00 92.19 152 ARG A C 1
ATOM 1238 O O . ARG A 1 152 ? -15.293 16.963 13.441 1.00 92.19 152 ARG A O 1
ATOM 1245 N N . VAL A 1 153 ? -15.605 16.251 11.328 1.00 90.94 153 VAL A N 1
ATOM 1246 C CA . VAL A 1 153 ? -15.838 17.585 10.748 1.00 90.94 153 VAL A CA 1
ATOM 1247 C C . VAL A 1 153 ? -17.103 18.216 11.331 1.00 90.94 153 VAL A C 1
ATOM 1249 O O . VAL A 1 153 ? -17.066 19.365 11.767 1.00 90.94 153 VAL A O 1
ATOM 1252 N N . ARG A 1 154 ? -18.206 17.461 11.423 1.00 90.25 154 ARG A N 1
ATOM 1253 C CA . ARG A 1 154 ? -19.471 17.952 11.992 1.00 90.25 154 ARG A CA 1
ATOM 1254 C C . ARG A 1 154 ? -19.318 18.404 13.444 1.00 90.25 154 ARG A C 1
ATOM 1256 O O . ARG A 1 154 ? -19.849 19.447 13.812 1.00 90.25 154 ARG A O 1
ATOM 1263 N N . LYS A 1 155 ? -18.608 17.632 14.272 1.00 88.62 155 LYS A N 1
ATOM 1264 C CA . LYS A 1 155 ? -18.332 17.994 15.672 1.00 88.62 155 LYS A CA 1
ATOM 1265 C C . LYS A 1 155 ? -17.469 19.250 15.766 1.00 88.62 155 LYS A C 1
ATOM 1267 O O . LYS A 1 155 ? -17.761 20.109 16.587 1.00 88.62 155 LYS A O 1
ATOM 1272 N N . HIS A 1 156 ? -16.463 19.380 14.903 1.00 86.06 156 HIS A N 1
ATOM 1273 C CA . HIS A 1 156 ? -15.604 20.561 14.872 1.00 86.06 156 HIS A CA 1
ATOM 1274 C C . HIS A 1 156 ? -16.370 21.836 14.484 1.00 86.06 156 HIS A C 1
ATOM 1276 O O . HIS A 1 156 ? -16.161 22.873 15.098 1.00 86.06 156 HIS A O 1
ATOM 1282 N N . LEU A 1 157 ? -17.298 21.756 13.523 1.00 80.31 157 LEU A N 1
ATOM 1283 C CA . LEU A 1 157 ? -18.137 22.892 13.118 1.00 80.31 157 LEU A CA 1
ATOM 1284 C C . LEU A 1 157 ? -19.148 23.317 14.190 1.00 80.31 157 LEU A C 1
ATOM 1286 O O . LEU A 1 157 ? -19.461 24.492 14.276 1.00 80.31 157 LEU A O 1
ATOM 1290 N N . LYS A 1 158 ? -19.653 22.381 15.004 1.00 76.44 158 LYS A N 1
ATOM 1291 C CA . LYS A 1 158 ? -20.565 22.687 16.122 1.00 76.44 158 LYS A CA 1
ATOM 1292 C C . LYS A 1 158 ? -19.868 23.290 17.347 1.00 76.44 158 LYS A C 1
ATOM 1294 O O . LYS A 1 158 ? -20.551 23.760 18.247 1.00 76.44 158 LYS A O 1
ATOM 1299 N N . ALA A 1 159 ? -18.541 23.190 17.418 1.00 71.88 159 ALA A N 1
ATOM 1300 C CA . ALA A 1 159 ? -17.729 23.681 18.530 1.00 71.88 159 ALA A CA 1
ATOM 1301 C C . ALA A 1 159 ? -17.109 25.067 18.259 1.00 71.88 159 ALA A C 1
ATOM 1303 O O . ALA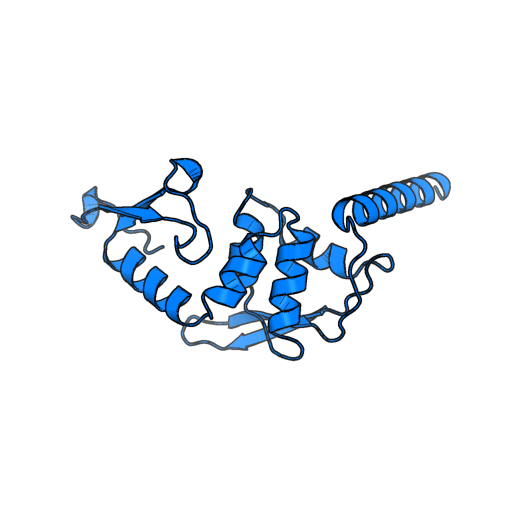 A 1 159 ? -16.321 25.541 19.075 1.00 71.88 159 ALA A O 1
ATOM 1304 N N . ARG A 1 160 ? -17.420 25.678 17.109 1.00 57.22 160 ARG A N 1
ATOM 1305 C CA . ARG A 1 160 ? -17.054 27.049 16.728 1.00 57.22 160 ARG A CA 1
ATOM 1306 C C . ARG A 1 160 ? -18.306 27.911 16.744 1.00 57.22 160 ARG A C 1
ATOM 1308 O O . ARG A 1 160 ? -18.149 29.110 17.040 1.00 57.22 160 ARG A O 1
#

Sequence (160 aa):
MCGKTIAEDHIKLQIDHKIPRNWGGLTELSNLWAICQRCNGGKRDYFATFDDTVMNEVMAYDSVHERLAHTLRIHLGSPTPSDLLEFVANAKSRQDDWHKRLRELRYPVIGLKISVGKKKTERGMETTYTLRNWVDLPSNPTKVIREFERDRVRKHLKAR

pLDDT: mean 92.37, std 5.98, range [57.22, 98.69]

Secondary structure (DSSP, 8-state):
-----HHHH-PPEEEEESS-GGGT--SSTTTEEEEEHHHHHHHHHHHTTS-HHHHHHHHH-SSHHHHHHHHHHHTTTSPEEHHHHHHHHHSSS--TTHHHHHHHTTSTTT---EEEEEEEETTEEEEEEEE----PPPS-HHHHHHHHHHHHHHHHHHT-

Foldseek 3Di:
DPPDDCVPPVFDWDKDFLDDVLLVGDPDPVRIDIDGPVVVVVVVVVPVVDDSVQSNVLLPDPDLLSSLQSQQVVQAQHWDFPVVNCSSSPNPHHDPPSVVSVVLCCDPLNNWDKDWDWDQDPVGITITIHTHDDDDGDPDNPVSSVVVVVVVVVVVVVVD

InterPro domains:
  IPR002711 HNH endonuclease [PF01844] (2-43)
  IPR003615 HNH nuclease [cd00085] (1-43)

Radius of gyration: 18.41 Å; chains: 1; bounding box: 44×43×47 Å

Organism: NCBI:txid91750